Protein AF-A0A7W0Z6U0-F1 (afdb_monomer)

Mean predicted aligned error: 10.32 Å

Nearest PDB structures (foldseek):
  1kag-assembly1_A  TM=3.188E-01  e=1.639E-02  Escherichia coli
  3nwj-assembly3_A  TM=3.468E-01  e=1.855E-01  Arabidopsis thaliana
  2gks-assembly1_B  TM=3.521E-01  e=2.216E-01  Aquifex aeolicus
  2pt5-assembly4_D  TM=3.622E-01  e=5.711E-01  Aquifex aeolicus VF5
  4y0a-assembly1_A  TM=3.590E-01  e=6.429E-01  Acinetobacter baumannii AB307-0294

Structure (mmCIF, N/CA/C/O backbone):
data_AF-A0A7W0Z6U0-F1
#
_entry.id   AF-A0A7W0Z6U0-F1
#
loop_
_atom_site.group_PDB
_atom_site.id
_atom_site.type_symbol
_atom_site.label_atom_id
_atom_site.label_alt_id
_atom_site.label_comp_id
_atom_site.label_asym_id
_atom_site.label_entity_id
_atom_site.label_seq_id
_atom_site.pdbx_PDB_ins_code
_atom_site.Cartn_x
_atom_site.Cartn_y
_atom_site.Cartn_z
_atom_site.occupancy
_atom_site.B_iso_or_equiv
_atom_site.auth_seq_id
_atom_site.auth_comp_id
_atom_site.auth_asym_id
_atom_site.auth_atom_id
_atom_site.pdbx_PDB_model_num
ATOM 1 N N . MET A 1 1 ? -12.588 -29.094 -9.138 1.00 31.47 1 MET A N 1
ATOM 2 C CA . MET A 1 1 ? -13.606 -28.285 -8.430 1.00 31.47 1 MET A CA 1
ATOM 3 C C . MET A 1 1 ? -13.124 -28.044 -7.006 1.00 31.47 1 MET A C 1
ATOM 5 O O . MET A 1 1 ? -13.234 -28.942 -6.182 1.00 31.47 1 MET A O 1
ATOM 9 N N . ALA A 1 2 ? -12.513 -26.890 -6.731 1.00 28.16 2 ALA A N 1
ATOM 10 C CA . ALA A 1 2 ? -12.088 -26.517 -5.381 1.00 28.16 2 ALA A CA 1
ATOM 11 C C . ALA A 1 2 ? -13.222 -25.749 -4.684 1.00 28.16 2 ALA A C 1
ATOM 13 O O . ALA A 1 2 ? -13.840 -24.874 -5.287 1.00 28.16 2 ALA A O 1
ATOM 14 N N . ARG A 1 3 ? -13.533 -26.124 -3.440 1.00 25.52 3 ARG A N 1
ATOM 15 C CA . ARG A 1 3 ? -14.581 -25.503 -2.617 1.00 25.52 3 ARG A CA 1
ATOM 16 C C . ARG A 1 3 ? -14.122 -24.119 -2.123 1.00 25.52 3 ARG A C 1
ATOM 18 O O . ARG A 1 3 ? -12.963 -24.012 -1.724 1.00 25.52 3 ARG A O 1
ATOM 25 N N . PRO A 1 4 ? -14.992 -23.092 -2.073 1.00 34.00 4 PRO A N 1
ATOM 26 C CA . PRO A 1 4 ? -14.655 -21.826 -1.432 1.00 34.00 4 PRO A CA 1
ATOM 27 C C . PRO A 1 4 ? -14.503 -22.052 0.077 1.00 34.00 4 PRO A C 1
ATOM 29 O O . PRO A 1 4 ? -15.412 -22.571 0.728 1.00 34.00 4 PRO A O 1
ATOM 32 N N . GLY A 1 5 ? -13.338 -21.701 0.620 1.00 28.77 5 GLY A N 1
ATOM 33 C CA . GLY A 1 5 ? -13.074 -21.735 2.055 1.00 28.77 5 GLY A CA 1
ATOM 34 C C . GLY A 1 5 ? -13.972 -20.740 2.787 1.00 28.77 5 GLY A C 1
ATOM 35 O O . GLY A 1 5 ? -14.032 -19.566 2.431 1.00 28.77 5 GLY A O 1
ATOM 36 N N . LEU A 1 6 ? -14.682 -21.235 3.799 1.00 29.64 6 LEU A N 1
ATOM 37 C CA . LEU A 1 6 ? -15.523 -20.453 4.699 1.00 29.64 6 LEU A CA 1
ATOM 38 C C . LEU A 1 6 ? -14.676 -19.369 5.393 1.00 29.64 6 LEU A C 1
ATOM 40 O O . LEU A 1 6 ? -13.788 -19.689 6.185 1.00 29.64 6 LEU A O 1
ATOM 44 N N . VAL A 1 7 ? -14.974 -18.096 5.132 1.00 37.56 7 VAL A N 1
ATOM 45 C CA . VAL A 1 7 ? -14.513 -16.978 5.966 1.00 37.56 7 VAL A CA 1
ATOM 46 C C . VAL A 1 7 ? -15.213 -17.119 7.319 1.00 37.56 7 VAL A C 1
ATOM 48 O O . VAL A 1 7 ? -16.434 -16.995 7.402 1.00 37.56 7 VAL A O 1
ATOM 51 N N . LYS A 1 8 ? -14.464 -17.421 8.384 1.00 29.09 8 LYS A N 1
ATOM 52 C CA . LYS A 1 8 ? -15.000 -17.368 9.750 1.00 29.09 8 LYS A CA 1
ATOM 53 C C . LYS A 1 8 ? -15.166 -15.896 10.141 1.00 29.09 8 LYS A C 1
ATOM 55 O O . LYS A 1 8 ? -14.178 -15.173 10.206 1.00 29.09 8 LYS A O 1
ATOM 60 N N . GLN A 1 9 ? -16.405 -15.462 10.367 1.00 37.66 9 GLN A N 1
ATOM 61 C CA . GLN A 1 9 ? -16.716 -14.135 10.908 1.00 37.66 9 GLN A CA 1
ATOM 62 C C . GLN A 1 9 ? -16.144 -14.017 12.331 1.00 37.66 9 GLN A C 1
ATOM 64 O O . GLN A 1 9 ? -16.351 -14.915 13.149 1.00 37.66 9 GLN A O 1
ATOM 69 N N . ALA A 1 10 ? -15.405 -12.941 12.617 1.00 40.53 10 ALA A N 1
ATOM 70 C CA . ALA A 1 10 ? -14.991 -12.614 13.982 1.00 40.53 10 ALA A CA 1
ATOM 71 C C . ALA A 1 10 ? -16.174 -11.981 14.742 1.00 40.53 10 ALA A C 1
ATOM 73 O O . ALA A 1 10 ? -17.050 -11.397 14.098 1.00 40.53 10 ALA A O 1
ATOM 74 N N . PRO A 1 11 ? -16.229 -12.092 16.082 1.00 39.94 11 PRO A N 1
ATOM 75 C CA . PRO A 1 11 ? -17.271 -11.439 16.863 1.00 39.94 11 PRO A CA 1
ATOM 76 C C . PRO A 1 11 ? -17.229 -9.913 16.661 1.00 39.94 11 PRO A C 1
ATOM 78 O O . PRO A 1 11 ? -16.143 -9.350 16.495 1.00 39.94 11 PRO A O 1
ATOM 81 N N . PRO A 1 12 ? -18.391 -9.241 16.656 1.00 47.44 12 PRO A N 1
ATOM 82 C CA . PRO A 1 12 ? -18.464 -7.801 16.455 1.00 47.44 12 PRO A CA 1
ATOM 83 C C . PRO A 1 12 ? -17.733 -7.051 17.573 1.00 47.44 12 PRO A C 1
ATOM 85 O O . PRO A 1 12 ? -17.710 -7.492 18.722 1.00 47.44 12 PRO A O 1
ATOM 88 N N . LEU A 1 13 ? -17.164 -5.892 17.235 1.00 54.78 13 LEU A N 1
ATOM 89 C CA . LEU A 1 13 ? -16.760 -4.916 18.246 1.00 54.78 13 LEU A CA 1
ATOM 90 C C . LEU A 1 13 ? -18.021 -4.447 18.980 1.00 54.78 13 LEU A C 1
ATOM 92 O O . LEU A 1 13 ? -19.037 -4.186 18.328 1.00 54.78 13 LEU A O 1
ATOM 96 N N . ASP A 1 14 ? -17.960 -4.327 20.307 1.00 54.25 14 ASP A N 1
ATOM 97 C CA . ASP A 1 14 ? -19.095 -3.884 21.121 1.00 54.25 14 ASP A CA 1
ATOM 98 C C . ASP A 1 14 ? -19.716 -2.598 20.545 1.00 54.25 14 ASP A C 1
ATOM 100 O O . ASP A 1 14 ? -19.070 -1.553 20.458 1.00 54.25 14 ASP A O 1
ATOM 104 N N . GLY A 1 15 ? -20.981 -2.686 20.121 1.00 57.97 15 GLY A N 1
ATOM 105 C CA . GLY A 1 15 ? -21.749 -1.557 19.590 1.00 57.97 15 GLY A CA 1
ATOM 106 C C . GLY A 1 15 ? -21.653 -1.291 18.079 1.00 57.97 15 GLY A C 1
ATOM 107 O O . GLY A 1 15 ? -22.364 -0.403 17.611 1.00 57.97 15 GLY A O 1
ATOM 108 N N . CYS A 1 16 ? -20.867 -2.042 17.293 1.00 54.31 16 CYS A N 1
ATOM 109 C CA . CYS A 1 16 ? -20.865 -1.921 15.825 1.00 54.31 16 CYS A CA 1
ATOM 110 C C . CYS A 1 16 ? -21.587 -3.122 15.154 1.00 54.31 16 CYS A C 1
ATOM 112 O O . CYS A 1 16 ? -21.400 -4.267 15.571 1.00 54.31 16 CYS A O 1
ATOM 114 N N . PRO A 1 17 ? -22.401 -2.909 14.099 1.00 54.03 17 PRO A N 1
ATOM 115 C CA . PRO A 1 17 ? -23.060 -3.997 13.372 1.00 54.03 17 PRO A CA 1
ATOM 116 C C . PRO A 1 17 ? -22.058 -4.946 12.687 1.00 54.03 17 PRO A C 1
ATOM 118 O O . PRO A 1 17 ? -20.947 -4.558 12.318 1.00 54.03 17 PRO A O 1
ATOM 121 N N . ASN A 1 18 ? -22.489 -6.197 12.492 1.00 45.84 18 ASN A N 1
ATOM 122 C CA . ASN A 1 18 ? -21.684 -7.375 12.117 1.00 45.84 18 ASN A CA 1
ATOM 123 C C . ASN A 1 18 ? -21.024 -7.321 10.713 1.00 45.84 18 ASN A C 1
ATOM 125 O O . ASN A 1 18 ? -20.343 -8.260 10.310 1.00 45.84 18 ASN A O 1
ATOM 129 N N . ASP A 1 19 ? -21.194 -6.219 9.977 1.00 49.62 19 ASP A N 1
ATOM 130 C CA . ASP A 1 19 ? -20.744 -6.028 8.592 1.00 49.62 19 ASP A CA 1
ATOM 131 C C . ASP A 1 19 ? -19.511 -5.113 8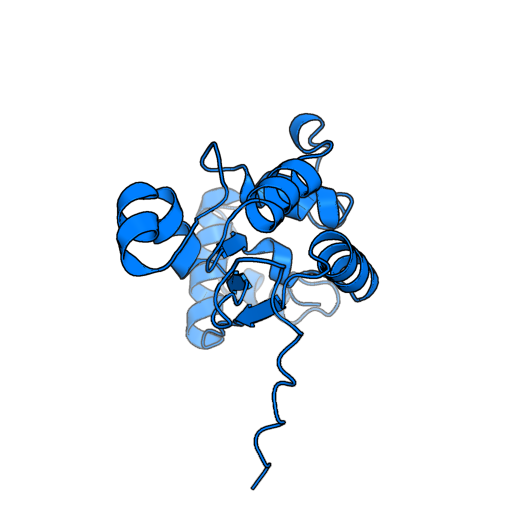.492 1.00 49.62 19 ASP A C 1
ATOM 133 O O . ASP A 1 19 ? -19.432 -4.255 7.611 1.00 49.62 19 ASP A O 1
ATOM 137 N N . SER A 1 20 ? -18.531 -5.281 9.386 1.00 47.94 20 SER A N 1
ATOM 138 C CA . SER A 1 20 ? -17.325 -4.433 9.447 1.00 47.94 20 SER A CA 1
ATOM 139 C C . SER A 1 20 ? -16.056 -5.104 8.878 1.00 47.94 20 SER A C 1
ATOM 141 O O . SER A 1 20 ? -15.113 -5.336 9.633 1.00 47.94 20 SER A O 1
ATOM 143 N N . PRO A 1 21 ? -15.968 -5.454 7.575 1.00 53.53 21 PRO A N 1
ATOM 144 C CA . PRO A 1 21 ? -14.704 -5.896 7.004 1.00 53.53 21 PRO A CA 1
ATOM 145 C C . PRO A 1 21 ? -13.784 -4.706 6.709 1.00 53.53 21 PRO A C 1
ATOM 147 O O . PRO A 1 21 ? -14.175 -3.742 6.042 1.00 53.53 21 PRO A O 1
ATOM 150 N N . VAL A 1 22 ? -12.528 -4.810 7.141 1.00 54.47 22 VAL A N 1
ATOM 151 C CA . VAL A 1 22 ? -11.436 -3.999 6.590 1.00 54.47 22 VAL A CA 1
ATOM 152 C C . VAL A 1 22 ? -11.001 -4.631 5.283 1.00 54.47 22 VAL A C 1
ATOM 154 O O . VAL A 1 22 ? -10.762 -5.834 5.222 1.00 54.47 22 VAL A O 1
ATOM 157 N N . LEU A 1 23 ? -10.899 -3.828 4.233 1.00 54.84 23 LEU A N 1
ATOM 158 C CA . LEU A 1 23 ? -10.429 -4.258 2.924 1.00 54.84 23 LEU A CA 1
ATOM 159 C C . LEU A 1 23 ? -9.036 -3.686 2.723 1.00 54.84 23 LEU A C 1
ATOM 161 O O . LEU A 1 23 ? -8.809 -2.498 2.940 1.00 54.84 23 LEU A O 1
ATOM 165 N N . VAL A 1 24 ? -8.109 -4.526 2.292 1.00 50.69 24 VAL A N 1
ATOM 166 C CA . VAL A 1 24 ? -6.809 -4.075 1.803 1.00 50.69 24 VAL A CA 1
ATOM 167 C C . VAL A 1 24 ? -6.791 -4.268 0.295 1.00 50.69 24 VAL A C 1
ATOM 169 O O . VAL A 1 24 ? -7.055 -5.375 -0.161 1.00 50.69 24 VAL A O 1
ATOM 172 N N . SER A 1 25 ? -6.537 -3.210 -0.477 1.00 46.56 25 SER A N 1
ATOM 173 C CA . SER A 1 25 ? -6.511 -3.262 -1.950 1.00 46.56 25 SER A CA 1
ATOM 174 C C . SER A 1 25 ? -5.205 -2.704 -2.514 1.00 46.56 25 SER A C 1
ATOM 176 O O . SER A 1 25 ? -4.481 -1.970 -1.847 1.00 46.56 25 SER A O 1
ATOM 178 N N . SER A 1 26 ? -4.931 -3.035 -3.775 1.00 50.91 26 SER A N 1
ATOM 179 C CA . SER A 1 26 ? -3.902 -2.401 -4.606 1.00 50.91 26 SER A CA 1
ATOM 180 C C . SER A 1 26 ? -4.512 -1.358 -5.576 1.00 50.91 26 SER A C 1
ATOM 182 O O . SER A 1 26 ? -5.729 -1.166 -5.611 1.00 50.91 26 SER A O 1
ATOM 184 N N . THR A 1 27 ? -3.646 -0.662 -6.315 1.00 48.16 27 THR A N 1
ATOM 185 C CA . THR A 1 27 ? -3.662 0.660 -6.987 1.00 48.16 27 THR A CA 1
ATOM 186 C C . THR A 1 27 ? -4.988 1.295 -7.461 1.00 48.16 27 THR A C 1
ATOM 188 O O . THR A 1 27 ? -5.140 2.508 -7.344 1.00 48.16 27 THR A O 1
ATOM 191 N N . CYS A 1 28 ? -5.983 0.564 -7.975 1.00 43.03 28 CYS A N 1
ATOM 192 C CA . CYS A 1 28 ? -7.171 1.204 -8.578 1.00 43.03 28 CYS A CA 1
ATOM 193 C C . CYS A 1 28 ? -8.153 1.812 -7.560 1.00 43.03 28 CYS A C 1
ATOM 195 O O . CYS A 1 28 ? -8.785 2.826 -7.850 1.00 43.03 28 CYS A O 1
ATOM 197 N N . VAL A 1 29 ? -8.275 1.234 -6.360 1.00 53.09 29 VAL A N 1
ATOM 198 C CA . VAL A 1 29 ? -9.189 1.765 -5.328 1.00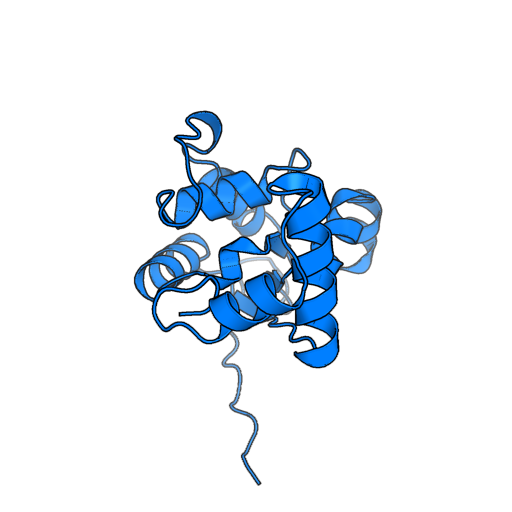 53.09 29 VAL A CA 1
ATOM 199 C C . VAL A 1 29 ? -8.551 2.930 -4.557 1.00 53.09 29 VAL A C 1
ATOM 201 O O . VAL A 1 29 ? -9.257 3.818 -4.083 1.00 53.09 29 VAL A O 1
ATOM 204 N N . HIS A 1 30 ? -7.215 2.977 -4.520 1.00 52.97 30 HIS A N 1
ATOM 205 C CA . HIS A 1 30 ? -6.428 4.082 -3.967 1.00 52.97 30 HIS A CA 1
ATOM 206 C C . HIS A 1 30 ? -6.775 5.419 -4.635 1.00 52.97 30 HIS A C 1
ATOM 208 O O . HIS A 1 30 ? -7.105 6.373 -3.942 1.00 52.97 30 HIS A O 1
ATOM 214 N N . LEU A 1 31 ? -6.810 5.463 -5.973 1.00 50.69 31 LEU A N 1
ATOM 215 C CA . LEU A 1 31 ? -7.093 6.693 -6.726 1.00 50.69 31 LEU A CA 1
ATOM 216 C C . LEU A 1 31 ? -8.502 7.241 -6.456 1.00 50.69 31 LEU A C 1
ATOM 218 O O . LEU A 1 31 ? -8.678 8.450 -6.321 1.00 50.69 31 LEU A O 1
ATOM 222 N N . VAL A 1 32 ? -9.508 6.368 -6.329 1.00 55.50 32 VAL A N 1
ATOM 223 C CA . VAL A 1 32 ? -10.890 6.778 -6.015 1.00 55.50 32 VAL A CA 1
ATOM 224 C C . VAL A 1 32 ? -11.010 7.233 -4.557 1.00 55.50 32 VAL A C 1
ATOM 226 O O . VAL A 1 32 ? -11.654 8.246 -4.282 1.00 55.50 32 VAL A O 1
ATOM 229 N N . GLY A 1 33 ? -10.359 6.522 -3.629 1.00 56.09 33 GLY A N 1
ATOM 230 C CA . GLY A 1 33 ? -10.318 6.886 -2.211 1.00 56.09 33 GLY A CA 1
ATOM 231 C C . GLY A 1 33 ? -9.601 8.214 -1.952 1.00 56.09 33 GLY A C 1
ATOM 232 O O . GLY A 1 33 ? -10.099 9.025 -1.176 1.00 56.09 33 GLY A O 1
ATOM 233 N N . GLN A 1 34 ? -8.482 8.465 -2.638 1.00 56.47 34 GLN A N 1
ATOM 234 C CA . GLN A 1 34 ? -7.727 9.722 -2.572 1.00 56.47 34 GLN A CA 1
ATOM 235 C C . GLN A 1 34 ? -8.480 10.895 -3.197 1.00 56.47 34 GLN A C 1
ATOM 237 O O . GLN A 1 34 ? -8.581 11.955 -2.590 1.00 56.47 34 GLN A O 1
ATOM 242 N N . SER A 1 35 ? -9.033 10.712 -4.401 1.00 56.62 35 SER A N 1
ATOM 243 C CA . SER A 1 35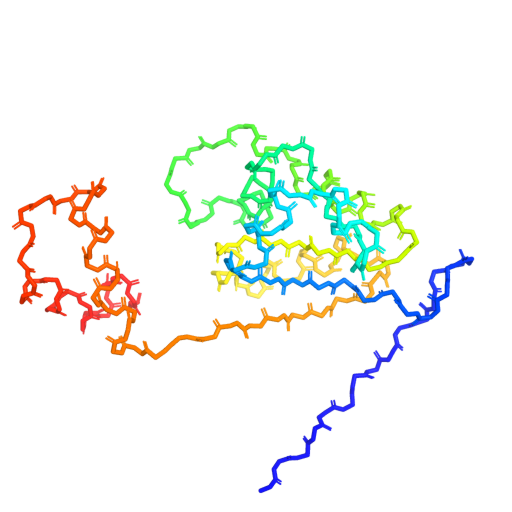 ? -9.625 11.825 -5.152 1.00 56.62 35 SER A CA 1
ATOM 244 C C . SER A 1 35 ? -10.934 12.321 -4.532 1.00 56.62 35 SER A C 1
ATOM 246 O O . SER A 1 35 ? -11.260 13.501 -4.655 1.00 56.62 35 SER A O 1
ATOM 248 N N . CYS A 1 36 ? -11.703 11.447 -3.865 1.00 58.84 36 CYS A N 1
ATOM 249 C CA . CYS A 1 36 ? -12.981 11.802 -3.236 1.00 58.84 36 CYS A CA 1
ATOM 250 C C . CYS A 1 36 ? -13.226 11.042 -1.907 1.00 58.84 36 CYS A C 1
ATOM 252 O O . CYS A 1 36 ? -14.137 10.208 -1.830 1.00 58.84 36 CYS A O 1
ATOM 254 N N . PRO A 1 37 ? -12.505 11.361 -0.813 1.00 59.12 37 PRO A N 1
ATOM 255 C CA . PRO A 1 37 ? -12.630 10.642 0.462 1.00 59.12 37 PRO A CA 1
ATOM 256 C C . PRO A 1 37 ? -14.040 10.730 1.071 1.00 59.12 37 PRO A C 1
ATOM 258 O O . PRO A 1 37 ? -14.517 9.784 1.698 1.00 59.12 37 PRO A O 1
ATOM 261 N N . ARG A 1 38 ? -14.736 11.861 0.858 1.00 53.91 38 ARG A N 1
ATOM 262 C CA . ARG A 1 38 ? -16.130 12.067 1.298 1.00 53.91 38 ARG A CA 1
ATOM 263 C C . ARG A 1 38 ? -17.126 11.171 0.558 1.00 53.91 38 ARG A C 1
ATOM 265 O O . ARG A 1 38 ? -18.006 10.607 1.206 1.00 53.91 38 ARG A O 1
ATOM 272 N N . ASP A 1 39 ? -16.971 11.000 -0.754 1.00 56.34 39 ASP A N 1
ATOM 273 C CA . ASP A 1 39 ? -17.872 10.152 -1.549 1.00 56.34 39 ASP A CA 1
ATOM 274 C C . ASP A 1 39 ? -17.623 8.663 -1.290 1.00 56.34 39 ASP A C 1
ATOM 276 O O . ASP A 1 39 ? -18.572 7.876 -1.273 1.00 56.34 39 ASP A O 1
ATOM 280 N N . TYR A 1 40 ? -16.369 8.277 -1.018 1.00 61.00 40 TYR A N 1
ATOM 281 C CA . TYR A 1 40 ? -16.044 6.935 -0.529 1.00 61.00 40 TYR A CA 1
ATOM 282 C C . TYR A 1 40 ? -16.714 6.676 0.834 1.00 61.00 40 TYR A C 1
ATOM 284 O O . TYR A 1 40 ? -17.404 5.665 1.001 1.00 61.00 40 TYR A O 1
ATOM 292 N N . GLY A 1 41 ? -16.617 7.654 1.747 1.00 60.19 41 GLY A N 1
ATOM 293 C CA . GLY A 1 41 ? -17.293 7.702 3.051 1.00 60.19 41 GLY A CA 1
ATOM 294 C C . GLY A 1 41 ? -18.783 7.371 2.997 1.00 60.19 41 GLY A C 1
ATOM 295 O O . GLY A 1 41 ? -19.276 6.566 3.783 1.00 60.19 41 GLY A O 1
ATOM 296 N N . ALA A 1 42 ? -19.495 7.969 2.043 1.00 55.06 42 ALA A N 1
ATOM 297 C CA . ALA A 1 42 ? -20.942 7.837 1.915 1.00 55.06 42 ALA A CA 1
ATOM 298 C C . ALA A 1 42 ? -21.414 6.502 1.302 1.00 55.06 42 ALA A C 1
ATOM 300 O O . ALA A 1 42 ? -22.591 6.168 1.430 1.00 55.06 42 ALA A O 1
ATOM 301 N N . ARG A 1 43 ? -20.543 5.746 0.614 1.00 62.28 43 ARG A N 1
ATOM 302 C CA . ARG A 1 43 ? -20.942 4.557 -0.173 1.00 62.28 43 ARG A CA 1
ATOM 303 C C . ARG A 1 43 ? -20.247 3.256 0.216 1.00 62.28 43 ARG A C 1
ATOM 305 O O . ARG A 1 43 ? -20.822 2.192 0.010 1.00 62.28 43 ARG A O 1
ATOM 312 N N . ALA A 1 44 ? -19.017 3.320 0.719 1.00 64.81 44 ALA A N 1
ATOM 313 C CA . ALA A 1 44 ? -18.140 2.153 0.836 1.00 64.81 44 ALA A CA 1
ATOM 314 C C . ALA A 1 44 ? -17.454 2.011 2.205 1.00 64.81 44 ALA A C 1
ATOM 316 O O . ALA A 1 44 ? -16.911 0.941 2.491 1.00 64.81 44 ALA A O 1
ATOM 317 N N . GLY A 1 45 ? -17.504 3.051 3.046 1.00 80.19 45 GLY A N 1
ATOM 318 C CA . GLY A 1 45 ? -16.883 3.099 4.371 1.00 80.19 45 GLY A CA 1
ATOM 319 C C . GLY A 1 45 ? -15.779 4.154 4.462 1.00 80.19 45 GLY A C 1
ATOM 320 O O . GLY A 1 45 ? -15.709 5.067 3.650 1.00 80.19 45 GLY A O 1
ATOM 321 N N . GLN A 1 46 ? -14.896 4.052 5.449 1.00 86.50 46 GLN A N 1
ATOM 322 C CA . GLN A 1 46 ? -13.811 5.004 5.664 1.00 86.50 46 GLN A CA 1
ATOM 323 C C . GLN A 1 46 ? -12.591 4.725 4.773 1.00 86.50 46 GLN A C 1
ATOM 325 O O . GLN A 1 46 ? -12.127 3.591 4.649 1.00 86.50 46 GLN A O 1
ATOM 330 N N . TYR A 1 47 ? -11.996 5.793 4.243 1.00 88.81 47 TYR A N 1
ATOM 331 C CA . TYR A 1 47 ? -10.628 5.795 3.726 1.00 88.81 47 TYR A CA 1
ATOM 332 C C . TYR A 1 47 ? -9.718 6.486 4.765 1.00 88.81 47 TYR A C 1
ATOM 334 O O . TYR A 1 47 ? -9.759 7.711 4.880 1.00 88.81 47 TYR A O 1
ATOM 342 N N . PRO A 1 48 ? -8.977 5.743 5.615 1.00 90.88 48 PRO A N 1
ATOM 343 C CA . PRO A 1 48 ? -8.306 6.268 6.803 1.00 90.88 48 PRO A CA 1
ATOM 344 C C . PRO A 1 48 ? -6.971 6.950 6.457 1.00 90.88 48 PRO A C 1
ATOM 346 O O . PRO A 1 48 ? -5.914 6.522 6.923 1.00 90.88 48 PRO A O 1
ATOM 349 N N . ALA A 1 49 ? -7.025 8.013 5.657 1.00 90.88 49 ALA A N 1
ATOM 350 C CA . ALA A 1 49 ? -5.891 8.856 5.292 1.00 90.88 49 ALA A CA 1
ATOM 351 C C . ALA A 1 49 ? -6.226 10.344 5.514 1.00 90.88 49 ALA A C 1
ATOM 353 O O . ALA A 1 49 ? -7.330 10.790 5.214 1.00 90.88 49 ALA A O 1
ATOM 354 N N . ALA A 1 50 ? -5.279 11.102 6.055 1.00 89.44 50 ALA A N 1
ATOM 355 C CA . ALA A 1 50 ? -5.333 12.541 6.285 1.00 89.44 50 ALA A CA 1
ATOM 356 C C . ALA A 1 50 ? -4.721 13.337 5.121 1.00 89.44 50 ALA A C 1
ATOM 358 O O . ALA A 1 50 ? -5.020 14.517 4.966 1.00 89.44 50 ALA A O 1
ATOM 359 N N . HIS A 1 51 ? -3.866 12.698 4.322 1.00 88.69 51 HIS A N 1
ATOM 360 C CA . HIS A 1 51 ? -3.217 13.263 3.144 1.00 88.69 51 HIS A CA 1
ATOM 361 C C . HIS A 1 51 ? -2.879 12.148 2.143 1.00 88.69 51 HIS A C 1
ATOM 363 O O . HIS A 1 51 ? -2.849 10.965 2.500 1.00 88.69 51 HIS A O 1
ATOM 369 N N . ASP A 1 52 ? -2.618 12.524 0.893 1.00 84.50 52 ASP A N 1
ATOM 370 C CA . ASP A 1 52 ? -2.612 11.590 -0.239 1.00 84.50 52 ASP A CA 1
ATOM 371 C C . ASP A 1 52 ? -1.566 10.475 -0.104 1.00 84.50 52 ASP A C 1
ATOM 373 O O . ASP A 1 52 ? -1.857 9.314 -0.384 1.00 84.50 52 ASP A O 1
ATOM 377 N N . ASN A 1 53 ? -0.374 10.773 0.413 1.00 91.06 53 ASN A N 1
ATOM 378 C CA . ASN A 1 53 ? 0.688 9.783 0.611 1.00 91.06 53 ASN A CA 1
ATOM 379 C C . ASN A 1 53 ? 0.643 9.055 1.973 1.00 91.06 53 ASN A C 1
ATOM 381 O O . ASN A 1 53 ? 1.580 8.331 2.295 1.00 91.06 53 ASN A O 1
ATOM 385 N N . GLU A 1 54 ? -0.398 9.189 2.805 1.00 94.12 54 GLU A N 1
ATOM 386 C CA . GLU A 1 54 ? -0.361 8.569 4.144 1.00 94.12 54 GLU A CA 1
ATOM 387 C C . GLU A 1 54 ? -0.415 7.034 4.097 1.00 94.12 54 GLU A C 1
ATOM 389 O O . GLU A 1 54 ? 0.233 6.374 4.905 1.00 94.12 54 GLU A O 1
ATOM 394 N N . HIS A 1 55 ? -1.131 6.433 3.137 1.00 94.75 55 HIS A N 1
ATOM 395 C CA . HIS A 1 55 ? -1.118 4.969 2.972 1.00 94.75 55 HIS A CA 1
ATOM 396 C C . HIS A 1 55 ? 0.225 4.448 2.456 1.00 94.75 55 HIS A C 1
ATOM 398 O O . HIS A 1 55 ? 0.611 3.342 2.827 1.00 94.75 55 HIS A O 1
ATOM 404 N N . PHE A 1 56 ? 0.958 5.246 1.672 1.00 94.25 56 PHE A N 1
ATOM 405 C CA . PHE A 1 56 ? 2.347 4.948 1.313 1.00 94.25 56 PHE A CA 1
ATOM 406 C C . PHE A 1 56 ? 3.229 4.912 2.562 1.00 94.25 56 PHE A C 1
ATOM 408 O O . PHE A 1 56 ? 3.869 3.899 2.832 1.00 94.25 56 PHE A O 1
ATOM 415 N N . LEU A 1 57 ? 3.199 5.982 3.362 1.00 96.81 57 LEU A N 1
ATOM 416 C CA . LEU A 1 57 ? 3.989 6.085 4.590 1.00 96.81 57 LEU A CA 1
ATOM 417 C C . LEU A 1 57 ? 3.635 4.985 5.598 1.00 96.81 57 LEU A C 1
ATOM 419 O O . LEU A 1 57 ? 4.518 4.413 6.226 1.00 96.81 57 LEU A O 1
ATOM 423 N N . ALA A 1 58 ? 2.352 4.649 5.733 1.00 97.06 58 ALA A N 1
ATOM 424 C CA . ALA A 1 58 ? 1.904 3.572 6.607 1.00 97.06 58 ALA A CA 1
ATOM 425 C C . ALA A 1 58 ? 2.391 2.198 6.130 1.00 97.06 58 ALA A C 1
ATOM 427 O O . ALA A 1 58 ? 2.843 1.392 6.943 1.00 97.06 58 ALA A O 1
ATOM 428 N N . ALA A 1 59 ? 2.323 1.928 4.825 1.00 96.19 59 ALA A N 1
ATOM 429 C CA . ALA A 1 59 ? 2.838 0.691 4.254 1.00 96.19 59 ALA A CA 1
ATOM 430 C C . ALA A 1 59 ? 4.367 0.591 4.408 1.00 96.19 59 ALA A C 1
ATOM 432 O O . ALA A 1 59 ? 4.868 -0.458 4.803 1.00 96.19 59 ALA A O 1
ATOM 433 N N . TYR A 1 60 ? 5.093 1.694 4.203 1.00 96.75 60 TYR A N 1
ATOM 434 C CA . TYR A 1 60 ? 6.531 1.777 4.462 1.00 96.75 60 TYR A CA 1
ATOM 435 C C . TYR A 1 60 ? 6.857 1.465 5.934 1.00 96.75 60 TYR A C 1
ATOM 437 O O . TYR A 1 60 ? 7.691 0.608 6.218 1.00 96.75 60 TYR A O 1
ATOM 445 N N . ASP A 1 61 ? 6.160 2.108 6.878 1.00 97.81 61 ASP A N 1
ATOM 446 C CA . ASP A 1 61 ? 6.358 1.945 8.326 1.00 97.81 61 ASP A CA 1
ATOM 447 C C . ASP A 1 61 ? 6.104 0.505 8.796 1.00 97.81 61 ASP A C 1
ATOM 449 O O . ASP A 1 61 ? 6.917 -0.083 9.518 1.00 97.81 61 ASP A O 1
ATOM 453 N N . VAL A 1 62 ? 5.002 -0.114 8.355 1.00 96.44 62 VAL A N 1
ATOM 454 C CA . VAL A 1 62 ? 4.663 -1.483 8.776 1.00 96.44 62 VAL A CA 1
ATOM 455 C C . VAL A 1 62 ? 5.636 -2.526 8.226 1.00 96.44 62 VAL A C 1
ATOM 457 O O . VAL A 1 62 ? 5.901 -3.526 8.895 1.00 96.44 62 VAL A O 1
ATOM 460 N N . GLN A 1 63 ? 6.221 -2.254 7.058 1.00 96.19 63 GLN A N 1
ATOM 461 C CA . GLN A 1 63 ? 7.247 -3.074 6.408 1.00 96.19 63 GLN A CA 1
ATOM 462 C C . GLN A 1 63 ? 8.673 -2.737 6.867 1.00 96.19 63 GLN A C 1
ATOM 464 O O . GLN A 1 63 ? 9.630 -3.317 6.363 1.00 96.19 63 GLN A O 1
ATOM 469 N N . GLY A 1 64 ? 8.839 -1.780 7.788 1.00 94.62 64 GLY A N 1
ATOM 470 C CA . GLY A 1 64 ? 10.154 -1.366 8.281 1.00 94.62 64 GLY A CA 1
ATOM 471 C C . GLY A 1 64 ? 11.058 -0.753 7.207 1.00 94.62 64 GLY A C 1
ATOM 472 O O . GLY A 1 64 ? 12.275 -0.828 7.336 1.00 94.62 64 GLY A O 1
ATOM 473 N N . GLY A 1 65 ? 10.483 -0.186 6.143 1.00 93.25 65 GLY A N 1
ATOM 474 C CA . GLY A 1 65 ? 11.231 0.423 5.041 1.00 93.25 65 GLY A CA 1
ATOM 475 C C . GLY A 1 65 ? 11.965 -0.557 4.123 1.00 93.25 65 GLY A C 1
ATOM 476 O O . GLY A 1 65 ? 12.824 -0.137 3.359 1.00 93.25 65 GLY A O 1
ATOM 477 N N . GLU A 1 66 ? 11.645 -1.854 4.164 1.00 90.31 66 GLU A N 1
ATOM 478 C CA . GLU A 1 66 ? 12.434 -2.884 3.474 1.00 90.31 66 GLU A CA 1
ATOM 479 C C . GLU A 1 66 ? 12.466 -2.754 1.933 1.00 90.31 66 GLU A C 1
ATOM 481 O O . GLU A 1 66 ? 13.464 -3.102 1.305 1.00 90.31 66 GLU A O 1
ATOM 486 N N . PHE A 1 67 ? 11.391 -2.263 1.308 1.00 86.06 67 PHE A N 1
ATOM 487 C CA . PHE A 1 67 ? 11.214 -2.328 -0.155 1.00 86.06 67 PHE A CA 1
ATOM 488 C C . PHE A 1 67 ? 11.377 -1.002 -0.894 1.00 86.06 67 PHE A C 1
ATOM 490 O O . PHE A 1 67 ? 11.317 -0.963 -2.123 1.00 86.06 67 PHE A O 1
ATOM 497 N N . VAL A 1 68 ? 11.532 0.095 -0.164 1.00 86.31 68 VAL A N 1
ATOM 498 C CA . VAL A 1 68 ? 11.633 1.434 -0.739 1.00 86.31 68 VAL A CA 1
ATOM 499 C C . VAL A 1 68 ? 13.001 1.983 -0.384 1.00 86.31 68 VAL A C 1
ATOM 501 O O . VAL A 1 68 ? 13.405 1.966 0.772 1.00 86.31 68 VAL A O 1
ATOM 504 N N . HIS A 1 69 ? 13.725 2.464 -1.390 1.00 83.00 69 HIS A N 1
ATOM 505 C CA . HIS A 1 69 ? 15.030 3.068 -1.166 1.00 83.00 69 HIS A CA 1
ATOM 506 C C . HIS A 1 69 ? 14.902 4.440 -0.500 1.00 83.00 69 HIS A C 1
ATOM 508 O O . HIS A 1 69 ? 14.105 5.272 -0.933 1.00 83.00 69 HIS A O 1
ATOM 514 N N . GLY A 1 70 ? 15.776 4.686 0.476 1.00 86.50 70 GLY A N 1
ATOM 515 C CA . GLY A 1 70 ? 15.847 5.941 1.219 1.00 86.50 70 GLY A CA 1
ATOM 516 C C . GLY A 1 70 ? 15.082 5.880 2.536 1.00 86.50 70 GLY A C 1
ATOM 517 O O . GLY A 1 70 ? 14.063 5.209 2.648 1.00 86.50 70 GLY A O 1
ATOM 518 N N . GLU A 1 71 ? 15.596 6.587 3.540 1.00 91.06 71 GLU A N 1
ATOM 519 C CA . GLU A 1 71 ? 14.908 6.742 4.818 1.00 91.06 71 GLU A CA 1
ATOM 520 C C . GLU A 1 71 ? 13.794 7.780 4.690 1.00 91.06 71 GLU A C 1
ATOM 522 O O . GLU A 1 71 ? 14.006 8.866 4.150 1.00 91.06 71 GLU A O 1
ATOM 527 N N . LEU A 1 72 ? 12.623 7.458 5.241 1.00 94.69 72 LEU A N 1
ATOM 528 C CA . LEU A 1 72 ? 11.474 8.358 5.326 1.00 94.69 72 LEU A CA 1
ATOM 529 C C . LEU A 1 72 ? 11.121 8.590 6.802 1.00 94.69 72 LEU A C 1
ATOM 531 O O . LEU A 1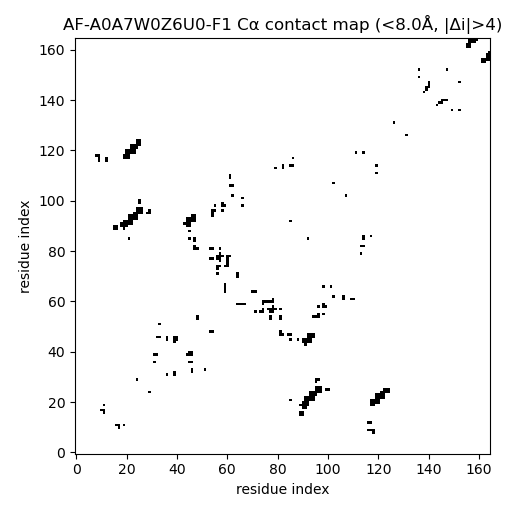 72 ? 10.265 7.882 7.344 1.00 94.69 72 LEU A O 1
ATOM 535 N N . PRO A 1 73 ? 11.782 9.535 7.498 1.00 94.38 73 PRO A N 1
ATOM 536 C CA . PRO A 1 73 ? 11.504 9.825 8.906 1.00 94.38 73 PRO A CA 1
ATOM 537 C C . PRO A 1 73 ? 10.029 10.153 9.184 1.00 94.38 73 PRO A C 1
ATOM 539 O O . PRO A 1 73 ? 9.498 9.816 10.241 1.00 94.38 73 PRO A O 1
ATOM 542 N N . GLU A 1 74 ? 9.334 10.764 8.224 1.00 94.81 74 GLU A N 1
ATOM 543 C CA . GLU A 1 74 ? 7.909 11.089 8.291 1.00 94.81 74 GLU A CA 1
ATOM 544 C C . GLU A 1 74 ? 6.991 9.854 8.349 1.00 94.81 74 GLU A C 1
ATOM 546 O O . GLU A 1 74 ? 5.840 9.951 8.794 1.00 94.81 74 GLU A O 1
ATOM 551 N N . ALA A 1 75 ? 7.493 8.681 7.946 1.00 96.81 75 ALA A N 1
ATOM 552 C CA . ALA A 1 75 ? 6.761 7.425 8.043 1.00 96.81 75 ALA A CA 1
ATOM 553 C C . ALA A 1 75 ? 6.629 6.935 9.490 1.00 96.81 75 ALA A C 1
ATOM 555 O O . ALA A 1 75 ? 5.742 6.134 9.773 1.00 96.81 75 ALA A O 1
ATOM 556 N N . ALA A 1 76 ? 7.447 7.434 10.423 1.00 97.31 76 ALA A N 1
ATOM 557 C CA . ALA A 1 76 ? 7.438 6.983 11.809 1.00 97.31 76 ALA A CA 1
ATOM 558 C C . ALA A 1 76 ? 6.024 7.036 12.423 1.00 97.31 76 ALA A C 1
ATOM 560 O O . ALA A 1 76 ? 5.397 8.097 12.554 1.00 97.31 76 ALA A O 1
ATOM 561 N N . GLY A 1 77 ? 5.500 5.861 12.783 1.00 97.25 77 GLY A N 1
ATOM 562 C CA . GLY A 1 77 ? 4.177 5.690 13.383 1.00 97.25 77 GLY A CA 1
ATOM 563 C C . GLY A 1 77 ? 2.999 5.955 12.440 1.00 97.25 77 GLY A C 1
ATOM 564 O O . GLY A 1 77 ? 1.863 6.061 12.911 1.00 97.25 77 GLY A O 1
ATOM 565 N N . ALA A 1 78 ? 3.230 6.099 11.133 1.00 97.69 78 ALA A N 1
ATOM 566 C CA . ALA A 1 78 ? 2.171 6.278 10.145 1.00 97.69 78 ALA A CA 1
ATOM 567 C C . ALA A 1 78 ? 1.203 5.093 10.146 1.00 97.69 78 ALA A C 1
ATOM 569 O O . ALA A 1 78 ? -0.011 5.299 10.071 1.00 97.69 78 ALA A O 1
ATOM 570 N N . TRP A 1 79 ? 1.718 3.873 10.328 1.00 97.56 79 TRP A N 1
ATOM 571 C CA . TRP A 1 79 ? 0.884 2.683 10.409 1.00 97.56 79 TRP A CA 1
ATOM 572 C C . TRP A 1 79 ? -0.088 2.750 11.587 1.00 97.56 79 TRP A C 1
ATOM 574 O O . TRP A 1 79 ? -1.292 2.579 11.405 1.00 97.56 79 TRP A O 1
ATOM 584 N N . GLU A 1 80 ? 0.397 3.086 12.784 1.00 97.44 80 GLU A N 1
ATOM 585 C CA . GLU A 1 80 ? -0.467 3.164 13.967 1.00 97.44 80 GLU A CA 1
ATOM 586 C C . GLU A 1 80 ? -1.492 4.297 13.890 1.00 97.44 80 GLU A C 1
ATOM 588 O O . GLU A 1 80 ? -2.607 4.149 14.393 1.00 97.44 80 GLU A O 1
ATOM 593 N N . ARG A 1 81 ? -1.177 5.410 13.215 1.00 97.12 81 ARG A N 1
ATOM 594 C CA . ARG A 1 81 ? -2.169 6.467 12.954 1.00 97.12 81 ARG A CA 1
ATOM 595 C C . ARG A 1 81 ? -3.302 5.959 12.059 1.00 97.12 81 ARG A C 1
ATOM 597 O O . ARG A 1 81 ? -4.472 6.179 12.381 1.00 97.12 81 ARG A O 1
ATOM 604 N N . VAL A 1 82 ? -2.969 5.252 10.977 1.00 96.12 82 VAL A N 1
ATOM 605 C CA . VAL A 1 82 ? -3.949 4.642 10.062 1.00 96.12 82 VAL A CA 1
ATOM 606 C C . VAL A 1 82 ? -4.768 3.567 10.777 1.00 96.12 82 VAL A C 1
ATOM 608 O O . VAL A 1 82 ? -5.996 3.663 10.818 1.00 96.12 82 VAL A O 1
ATOM 611 N N . ALA A 1 83 ? -4.111 2.587 11.396 1.00 95.31 83 ALA A N 1
ATOM 612 C CA . ALA A 1 83 ? -4.762 1.484 12.096 1.00 95.31 83 ALA A CA 1
ATOM 613 C C . ALA A 1 83 ? -5.616 1.986 13.275 1.00 95.31 83 ALA A C 1
ATOM 615 O O . ALA A 1 83 ? -6.732 1.518 13.490 1.00 95.31 83 ALA A O 1
ATOM 616 N N . GLY A 1 84 ? -5.158 3.020 13.986 1.00 94.75 84 GLY A N 1
ATOM 617 C CA . GLY A 1 84 ? -5.921 3.676 15.042 1.00 94.75 84 GLY A CA 1
ATOM 618 C C . GLY A 1 84 ? -7.211 4.339 14.551 1.00 94.75 84 GLY A C 1
ATOM 619 O O . GLY A 1 84 ? -8.205 4.321 15.276 1.00 94.75 84 GLY A O 1
ATOM 620 N N . ARG A 1 85 ? -7.235 4.899 13.332 1.00 93.44 85 ARG A N 1
ATOM 621 C CA . ARG A 1 85 ? -8.475 5.412 12.720 1.00 93.44 85 ARG A CA 1
ATOM 622 C C . ARG A 1 85 ? -9.431 4.281 12.353 1.00 93.44 85 ARG A C 1
ATOM 624 O O . ARG A 1 85 ? -10.612 4.405 12.656 1.00 93.44 85 ARG A O 1
ATOM 631 N N . VAL A 1 86 ? -8.911 3.178 11.810 1.00 92.62 86 VAL A N 1
ATOM 632 C CA . VAL A 1 86 ? -9.701 1.973 11.505 1.00 92.62 86 VAL A CA 1
ATOM 633 C C . VAL A 1 86 ? -10.366 1.414 12.760 1.00 92.62 86 VAL A C 1
ATOM 635 O O . VAL A 1 86 ? -11.577 1.243 12.785 1.00 92.62 86 VAL A O 1
ATOM 638 N N . ARG A 1 87 ? -9.604 1.214 13.844 1.00 90.44 87 ARG A N 1
ATOM 639 C CA . ARG A 1 87 ? -10.133 0.671 15.111 1.00 90.44 87 ARG A CA 1
ATOM 640 C C . ARG A 1 87 ? -11.206 1.559 15.759 1.00 90.44 87 ARG A C 1
ATOM 642 O O . ARG A 1 87 ? -12.005 1.066 16.544 1.00 90.44 87 ARG A O 1
ATOM 649 N N . LYS A 1 88 ? -11.217 2.864 15.463 1.00 90.31 88 LYS A N 1
ATOM 650 C CA . LYS A 1 88 ? -12.199 3.835 15.985 1.00 90.31 88 LYS A CA 1
ATOM 651 C C . LYS A 1 88 ? -13.437 3.988 15.098 1.00 90.31 88 LYS A C 1
ATOM 653 O O . LYS A 1 88 ? -14.381 4.663 15.500 1.00 90.31 88 LYS A O 1
ATOM 658 N N . HIS A 1 89 ? -13.426 3.437 13.888 1.00 86.75 89 HIS A N 1
ATOM 659 C CA . HIS A 1 89 ? -14.518 3.580 12.939 1.00 86.75 89 HIS A CA 1
ATOM 660 C C . HIS A 1 89 ? -15.471 2.385 13.031 1.00 86.75 89 HIS A C 1
ATOM 662 O O . HIS A 1 89 ? -15.070 1.250 12.794 1.00 86.75 89 HIS A O 1
ATOM 668 N N . CYS A 1 90 ? -16.751 2.635 13.321 1.00 82.38 90 CYS A N 1
ATOM 669 C CA . CYS A 1 90 ? -17.785 1.626 13.093 1.00 82.38 90 CYS A CA 1
ATOM 670 C C . CYS A 1 90 ? -18.110 1.579 11.596 1.00 82.38 90 CYS A C 1
ATOM 672 O O . CYS A 1 90 ? -18.818 2.449 11.087 1.00 82.38 90 CYS A O 1
ATOM 674 N N . GLY A 1 91 ? -17.602 0.562 10.905 1.00 81.94 91 GLY A N 1
ATOM 675 C CA . GLY A 1 91 ? -17.880 0.325 9.495 1.00 81.94 91 GLY A CA 1
ATOM 676 C C . GLY A 1 91 ? -16.688 -0.256 8.748 1.00 81.94 91 GLY A C 1
ATOM 677 O O . GLY A 1 91 ? -15.680 -0.654 9.328 1.00 81.94 91 GLY A O 1
ATOM 678 N N . ARG A 1 92 ? -16.813 -0.309 7.423 1.00 85.31 92 ARG A N 1
ATOM 679 C CA . ARG A 1 92 ? -15.745 -0.773 6.532 1.00 85.31 92 ARG A CA 1
ATOM 680 C C . ARG A 1 92 ? -14.638 0.267 6.475 1.00 85.31 92 ARG A C 1
ATOM 682 O O . ARG A 1 92 ? -14.923 1.450 6.327 1.00 85.31 92 ARG A O 1
ATOM 689 N N . SER A 1 93 ? -13.387 -0.169 6.495 1.00 88.38 93 SER A N 1
ATOM 690 C CA . SER A 1 93 ? -12.253 0.698 6.168 1.00 88.38 93 SER A CA 1
ATOM 691 C C . SER A 1 93 ? -11.451 0.108 5.022 1.00 88.38 93 SER A C 1
ATOM 693 O O . SER A 1 93 ? -11.311 -1.109 4.927 1.00 88.38 93 SER A O 1
ATOM 695 N N . LEU A 1 94 ? -10.910 0.963 4.161 1.00 89.31 94 LEU A N 1
ATOM 696 C CA . LEU A 1 94 ? -10.015 0.553 3.084 1.00 89.31 94 LEU A CA 1
ATOM 697 C C . LEU A 1 94 ? -8.614 1.107 3.308 1.00 89.31 94 LEU A C 1
ATOM 699 O O . LEU A 1 94 ? -8.433 2.317 3.258 1.00 89.31 94 LEU A O 1
ATOM 703 N N . ILE A 1 95 ? -7.624 0.235 3.468 1.00 91.19 95 ILE A N 1
ATOM 704 C CA . ILE A 1 95 ? -6.205 0.613 3.420 1.00 91.19 95 ILE A CA 1
ATOM 705 C C . ILE A 1 95 ? -5.664 0.171 2.062 1.00 91.19 95 ILE A C 1
ATOM 707 O O . ILE A 1 95 ? -5.829 -0.985 1.684 1.00 91.19 95 ILE A O 1
ATOM 711 N N . SER A 1 96 ? -5.051 1.066 1.291 1.00 88.19 96 SER A N 1
ATOM 712 C CA . SER A 1 96 ? -4.624 0.727 -0.067 1.00 88.19 96 SER A CA 1
ATOM 713 C C . SER A 1 96 ? -3.314 1.405 -0.422 1.00 88.19 96 SER A C 1
ATOM 715 O O . SER A 1 96 ? -3.250 2.627 -0.487 1.00 88.19 96 SER A O 1
ATOM 717 N N . HIS A 1 97 ? -2.290 0.608 -0.720 1.00 90.81 97 HIS A N 1
ATOM 718 C CA . HIS A 1 97 ? -1.066 1.065 -1.370 1.00 90.81 97 HIS A CA 1
ATOM 719 C C . HIS A 1 97 ? -0.378 -0.116 -2.058 1.00 90.81 97 HIS A C 1
ATOM 721 O O . HIS A 1 97 ? -0.346 -1.214 -1.507 1.00 90.81 97 HIS A O 1
ATOM 727 N N . GLU A 1 98 ? 0.185 0.095 -3.245 1.00 87.12 98 GLU A N 1
ATOM 728 C CA . GLU A 1 98 ? 0.745 -0.988 -4.067 1.00 87.12 98 GLU A CA 1
ATOM 729 C C . GLU A 1 98 ? 1.897 -1.737 -3.387 1.00 87.12 98 GLU A C 1
ATOM 731 O O . GLU A 1 98 ? 1.980 -2.958 -3.485 1.00 87.12 98 GLU A O 1
ATOM 736 N N . ILE A 1 99 ? 2.722 -1.037 -2.601 1.00 90.19 99 ILE A N 1
ATOM 737 C CA . ILE A 1 99 ? 3.848 -1.662 -1.892 1.00 90.19 99 ILE A CA 1
ATOM 738 C C . ILE A 1 99 ? 3.400 -2.666 -0.822 1.00 90.19 99 ILE A C 1
ATOM 740 O O . ILE A 1 99 ? 4.184 -3.532 -0.451 1.00 90.19 99 ILE A O 1
ATOM 744 N N . LEU A 1 100 ? 2.136 -2.641 -0.367 1.00 91.44 100 LEU A N 1
ATOM 745 C CA . LEU A 1 100 ? 1.603 -3.681 0.525 1.00 91.44 100 LEU A CA 1
ATOM 746 C C . LEU A 1 100 ? 1.643 -5.071 -0.122 1.00 91.44 100 LEU A C 1
ATOM 748 O O . LEU A 1 100 ? 1.723 -6.060 0.608 1.00 91.44 100 LEU A O 1
ATOM 752 N N . ALA A 1 101 ? 1.645 -5.155 -1.458 1.00 89.12 101 ALA A N 1
ATOM 753 C CA . ALA A 1 101 ? 1.794 -6.412 -2.191 1.00 89.12 101 ALA A CA 1
ATOM 754 C C . ALA A 1 101 ? 3.166 -7.076 -1.976 1.00 89.12 101 ALA A C 1
ATOM 756 O O . ALA A 1 101 ? 3.289 -8.279 -2.177 1.00 89.12 101 ALA A O 1
ATOM 757 N N . LEU A 1 102 ? 4.174 -6.322 -1.523 1.00 89.94 102 LEU A N 1
ATOM 758 C CA . LEU A 1 102 ? 5.516 -6.825 -1.212 1.00 89.94 102 LEU A CA 1
ATOM 759 C C . LEU A 1 102 ? 5.618 -7.411 0.209 1.00 89.94 102 LEU A C 1
ATOM 761 O O . LEU A 1 102 ? 6.678 -7.871 0.628 1.00 89.94 102 LEU A O 1
ATOM 765 N N . SER A 1 103 ? 4.532 -7.391 0.988 1.00 91.44 103 SER A N 1
ATOM 766 C CA . SER A 1 103 ? 4.551 -7.816 2.390 1.00 91.44 103 SER A CA 1
ATOM 767 C C . SER A 1 103 ? 4.957 -9.284 2.553 1.00 91.44 103 SER A C 1
ATOM 769 O O . SER A 1 103 ? 4.357 -10.186 1.974 1.00 91.44 103 SER A O 1
ATOM 771 N N . ARG A 1 104 ? 5.945 -9.522 3.420 1.00 91.25 104 ARG A N 1
ATOM 772 C CA . ARG A 1 104 ? 6.382 -10.849 3.867 1.00 91.25 104 ARG A CA 1
ATOM 773 C C . ARG A 1 104 ? 5.559 -11.321 5.075 1.00 91.25 104 ARG A C 1
ATOM 775 O O . ARG A 1 104 ? 4.871 -10.493 5.680 1.00 91.25 104 ARG A O 1
ATOM 782 N N . PRO A 1 105 ? 5.637 -12.607 5.474 1.00 94.38 105 PRO A N 1
ATOM 783 C CA . PRO A 1 105 ? 4.851 -13.141 6.589 1.00 94.38 105 PRO A CA 1
ATOM 784 C C . PRO A 1 105 ? 4.913 -12.294 7.870 1.00 94.38 105 PRO A C 1
ATOM 786 O O . PRO A 1 105 ? 3.868 -11.976 8.429 1.00 94.38 105 PRO A O 1
ATOM 789 N N . GLN A 1 106 ? 6.095 -11.807 8.263 1.00 94.75 106 GLN A N 1
ATOM 790 C CA . GLN A 1 106 ? 6.240 -10.962 9.454 1.00 94.75 106 GLN A CA 1
ATOM 791 C C . GLN A 1 106 ? 5.509 -9.609 9.345 1.00 94.75 106 GLN A C 1
ATOM 793 O O . GLN A 1 106 ? 5.001 -9.084 10.337 1.00 94.75 106 GLN A O 1
ATOM 798 N N . HIS A 1 107 ? 5.406 -9.040 8.138 1.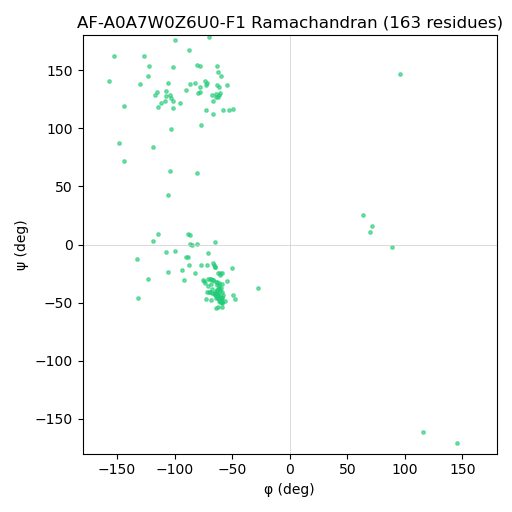00 94.56 107 HIS A N 1
ATOM 799 C CA . HIS A 1 107 ? 4.649 -7.806 7.908 1.00 94.56 107 HIS A CA 1
ATOM 800 C C . HIS A 1 107 ? 3.153 -8.080 8.043 1.00 94.56 107 HIS A C 1
ATOM 802 O O . HIS A 1 107 ? 2.440 -7.302 8.668 1.00 94.56 107 HIS A O 1
ATOM 808 N N . ILE A 1 108 ? 2.685 -9.214 7.511 1.00 92.56 108 ILE A N 1
ATOM 809 C CA . ILE A 1 108 ? 1.284 -9.639 7.608 1.00 92.56 108 ILE A CA 1
ATOM 810 C C . ILE A 1 108 ? 0.892 -9.861 9.071 1.00 92.56 108 ILE A C 1
ATOM 812 O O . ILE A 1 108 ? -0.170 -9.404 9.487 1.00 92.56 108 ILE A O 1
ATOM 816 N N . GLU A 1 109 ? 1.752 -10.498 9.866 1.00 93.00 109 GLU A N 1
ATOM 817 C CA . GLU A 1 109 ? 1.535 -10.681 11.305 1.00 93.00 109 GLU A CA 1
ATOM 818 C C . GLU A 1 109 ? 1.410 -9.340 12.035 1.00 93.00 109 GLU A C 1
ATOM 820 O O . GLU A 1 109 ? 0.451 -9.137 12.780 1.00 93.00 109 GLU A O 1
ATOM 825 N N . ARG A 1 110 ? 2.315 -8.387 11.769 1.00 94.75 110 ARG A N 1
ATOM 826 C CA . ARG A 1 110 ? 2.249 -7.033 12.344 1.00 94.75 110 ARG A CA 1
ATOM 827 C C . ARG A 1 110 ? 0.971 -6.299 11.932 1.00 94.75 110 ARG A C 1
ATOM 829 O O . ARG A 1 110 ? 0.312 -5.695 12.779 1.00 94.75 110 ARG A O 1
ATOM 836 N N . ILE A 1 111 ? 0.594 -6.380 10.655 1.00 94.31 111 ILE A N 1
ATOM 837 C CA . ILE A 1 111 ? -0.645 -5.798 10.124 1.00 94.31 111 ILE A CA 1
ATOM 838 C C . ILE A 1 111 ? -1.856 -6.393 10.852 1.00 94.31 111 ILE A C 1
ATOM 840 O O .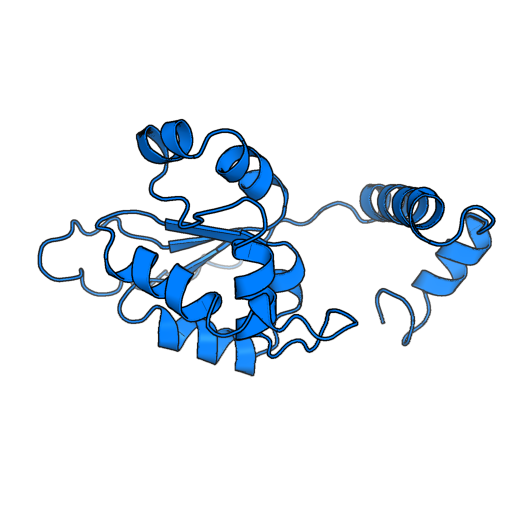 ILE A 1 111 ? -2.655 -5.649 11.421 1.00 94.31 111 ILE A O 1
ATOM 844 N N . ALA A 1 112 ? -1.975 -7.720 10.891 1.00 91.75 112 ALA A N 1
ATOM 845 C CA . ALA A 1 112 ? -3.100 -8.411 11.512 1.00 91.75 112 ALA A CA 1
ATOM 846 C C . ALA A 1 112 ? -3.194 -8.123 13.018 1.00 91.75 112 ALA A C 1
ATOM 848 O O . ALA A 1 112 ? -4.275 -7.809 13.516 1.00 91.75 112 ALA A O 1
ATOM 849 N N . ALA A 1 113 ? -2.064 -8.154 13.731 1.00 93.81 113 ALA A N 1
ATOM 850 C CA . ALA A 1 113 ? -2.006 -7.841 15.156 1.00 93.81 113 ALA A CA 1
ATOM 851 C C . ALA A 1 113 ? -2.438 -6.397 15.440 1.00 93.81 113 ALA A C 1
ATOM 853 O O . ALA A 1 113 ? -3.226 -6.157 16.351 1.00 93.81 113 ALA A O 1
ATOM 854 N N . SER A 1 114 ? -1.980 -5.437 14.631 1.00 94.38 114 SER A N 1
ATOM 855 C CA . SER A 1 114 ? -2.358 -4.032 14.800 1.00 94.38 114 SER A CA 1
ATOM 856 C C . SER A 1 114 ? -3.843 -3.779 14.529 1.00 94.38 114 SER A C 1
ATOM 858 O O . SER A 1 114 ? -4.433 -2.884 15.122 1.00 94.38 114 SER A O 1
ATOM 860 N N . LEU A 1 115 ? -4.478 -4.550 13.646 1.00 92.94 115 LEU A N 1
ATOM 861 C CA . LEU A 1 115 ? -5.886 -4.358 13.305 1.00 92.94 115 LEU A CA 1
ATOM 862 C C . LEU A 1 115 ? -6.827 -5.127 14.232 1.00 92.94 115 LEU A C 1
ATOM 864 O O . LEU A 1 115 ? -8.019 -4.850 14.217 1.00 92.94 115 LEU A O 1
ATOM 868 N N . HIS A 1 116 ? -6.324 -6.025 15.079 1.00 87.31 116 HIS A N 1
ATOM 869 C CA . HIS A 1 116 ? -7.142 -6.756 16.043 1.00 87.31 116 HIS A CA 1
ATOM 870 C C . HIS A 1 116 ? -7.978 -5.804 16.937 1.00 87.31 116 HIS A C 1
ATOM 872 O O . HIS A 1 116 ? -7.447 -4.795 17.414 1.00 87.31 116 HIS A O 1
ATOM 878 N N . PRO A 1 117 ? -9.270 -6.105 17.207 1.00 85.44 117 PRO A N 1
ATOM 879 C CA . PRO A 1 117 ? -10.027 -7.311 16.823 1.00 85.44 117 PRO A CA 1
ATOM 880 C C . PRO A 1 117 ? -10.691 -7.254 15.437 1.00 85.44 117 PRO A C 1
ATOM 882 O O . PRO A 1 117 ? -11.498 -8.121 15.110 1.00 85.44 117 PRO A O 1
ATOM 885 N N . VAL A 1 118 ?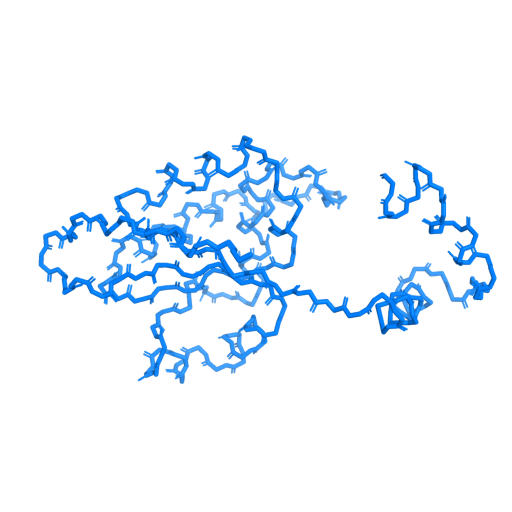 -10.407 -6.231 14.630 1.00 85.75 118 VAL A N 1
ATOM 886 C CA . VAL A 1 118 ? -11.116 -5.980 13.372 1.00 85.75 118 VAL A CA 1
ATOM 887 C C . VAL A 1 118 ? -10.814 -7.079 12.336 1.00 85.75 118 VAL A C 1
ATOM 889 O O . VAL A 1 118 ? -9.641 -7.351 12.068 1.00 85.75 118 VAL A O 1
ATOM 892 N N . PRO A 1 119 ? -11.834 -7.701 11.706 1.00 83.38 119 PRO A N 1
ATOM 893 C CA . PRO A 1 119 ? -11.632 -8.643 10.607 1.00 83.38 119 PRO A CA 1
ATOM 894 C C . PRO A 1 119 ? -10.925 -7.995 9.413 1.00 83.38 119 PRO A C 1
ATOM 896 O O . PRO A 1 119 ? -11.359 -6.958 8.903 1.00 83.38 119 PRO A O 1
ATOM 899 N N . VAL A 1 120 ? -9.877 -8.652 8.914 1.00 86.50 120 VAL A N 1
ATOM 900 C CA . VAL A 1 120 ? -9.106 -8.195 7.751 1.00 86.50 120 VAL A CA 1
ATOM 901 C C . VAL A 1 120 ? -9.410 -9.070 6.539 1.00 86.50 120 VAL A C 1
ATOM 903 O O . VAL A 1 120 ? -9.278 -10.291 6.588 1.00 86.50 120 VAL A O 1
ATOM 906 N N . HIS A 1 121 ? -9.774 -8.434 5.428 1.00 86.69 121 HIS A N 1
ATOM 907 C CA . HIS A 1 121 ? -9.947 -9.051 4.120 1.00 86.69 121 HIS A CA 1
ATOM 908 C C . HIS A 1 121 ? -8.920 -8.484 3.142 1.00 86.69 121 HIS A C 1
ATOM 910 O O . HIS A 1 121 ? -8.770 -7.269 3.006 1.00 86.69 121 HIS A O 1
ATOM 916 N N . VAL A 1 122 ? -8.238 -9.369 2.421 1.00 84.81 122 VAL A N 1
ATOM 917 C CA . VAL A 1 122 ? -7.243 -8.985 1.417 1.00 84.81 122 VAL A CA 1
ATOM 918 C C . VAL A 1 122 ? -7.866 -9.091 0.030 1.00 84.81 122 VAL A C 1
ATOM 920 O O . VAL A 1 122 ? -8.344 -10.155 -0.361 1.00 84.81 122 VAL A O 1
ATOM 923 N N . ILE A 1 123 ? -7.850 -7.989 -0.716 1.00 84.75 123 ILE A N 1
ATOM 924 C CA . ILE A 1 123 ? -8.187 -7.948 -2.136 1.00 84.75 123 ILE A CA 1
ATOM 925 C C . ILE A 1 123 ? -6.885 -7.889 -2.923 1.00 84.75 123 ILE A C 1
ATOM 927 O O . ILE A 1 123 ? -6.130 -6.920 -2.851 1.00 84.75 123 ILE A O 1
ATOM 931 N N . VAL A 1 124 ? -6.658 -8.918 -3.732 1.00 81.69 124 VAL A N 1
ATOM 932 C CA . VAL A 1 124 ? -5.547 -8.966 -4.679 1.00 81.69 124 VAL A CA 1
ATOM 933 C C . VAL A 1 124 ? -6.092 -8.705 -6.074 1.00 81.69 124 VAL A C 1
ATOM 935 O O . VAL A 1 124 ? -7.045 -9.351 -6.507 1.00 81.69 124 VAL A O 1
ATOM 938 N N . MET A 1 125 ? -5.474 -7.764 -6.782 1.00 80.12 125 MET A N 1
ATOM 939 C CA . MET A 1 125 ? -5.764 -7.503 -8.187 1.00 80.12 125 MET A CA 1
ATOM 940 C C . MET A 1 125 ? -4.557 -7.912 -9.020 1.00 80.12 125 MET A C 1
ATOM 942 O O . MET A 1 125 ? -3.454 -7.418 -8.801 1.00 80.12 125 MET A O 1
ATOM 946 N N . GLY A 1 126 ? -4.779 -8.825 -9.961 1.00 81.88 126 GLY A N 1
ATOM 947 C CA . GLY A 1 126 ? -3.792 -9.219 -10.960 1.00 81.88 126 GLY A CA 1
ATOM 948 C C . GLY A 1 126 ? -4.072 -8.544 -12.299 1.00 81.88 126 GLY A C 1
ATOM 949 O O . GLY A 1 126 ? -5.217 -8.228 -12.619 1.00 81.88 126 GLY A O 1
ATOM 950 N N . ARG A 1 127 ? -3.022 -8.351 -13.097 1.00 79.94 127 ARG A N 1
ATOM 951 C CA . ARG A 1 127 ? -3.108 -7.928 -14.500 1.00 79.94 127 ARG A CA 1
ATOM 952 C C . ARG A 1 127 ? -2.424 -8.969 -15.382 1.00 79.94 127 ARG A C 1
ATOM 954 O O . ARG A 1 127 ? -1.529 -9.674 -14.919 1.00 79.94 127 ARG A O 1
ATOM 961 N N . CYS A 1 128 ? -2.844 -9.067 -16.643 1.00 87.75 128 CYS A N 1
ATOM 962 C CA . CYS A 1 128 ? -2.169 -9.921 -17.616 1.00 87.75 128 CYS A CA 1
ATOM 963 C C . CYS A 1 128 ? -0.722 -9.448 -17.800 1.00 87.75 128 CYS A C 1
ATOM 965 O O . CYS A 1 128 ? -0.481 -8.251 -17.960 1.00 87.75 128 CYS A O 1
ATOM 967 N N . LEU A 1 129 ? 0.237 -10.378 -17.817 1.00 84.38 129 LEU A N 1
ATOM 968 C CA . LEU A 1 129 ? 1.652 -10.037 -17.977 1.00 84.38 129 LEU A CA 1
ATOM 969 C C . LEU A 1 129 ? 1.918 -9.290 -19.295 1.00 84.38 129 LEU A C 1
ATOM 971 O O . LEU A 1 129 ? 2.723 -8.362 -19.319 1.00 84.38 129 LEU A O 1
ATOM 975 N N . ALA A 1 130 ? 1.175 -9.628 -20.355 1.00 87.88 130 ALA A N 1
ATOM 976 C CA . ALA A 1 130 ? 1.244 -8.938 -21.642 1.00 87.88 130 ALA A CA 1
ATOM 977 C C . ALA A 1 130 ? 0.879 -7.443 -21.551 1.00 87.88 130 ALA A C 1
ATOM 979 O O . ALA A 1 130 ? 1.383 -6.655 -22.344 1.00 87.88 130 ALA A O 1
ATOM 980 N N . ASP A 1 131 ? 0.065 -7.046 -20.567 1.00 86.38 131 ASP A N 1
ATOM 981 C CA . ASP A 1 131 ? -0.286 -5.642 -20.316 1.00 86.38 131 ASP A CA 1
ATOM 982 C C . ASP A 1 131 ? 0.661 -4.978 -19.308 1.00 86.38 131 ASP A C 1
ATOM 984 O O . ASP A 1 131 ? 0.877 -3.765 -19.347 1.00 86.38 131 ASP A O 1
ATOM 988 N N . VAL A 1 132 ? 1.204 -5.760 -18.370 1.00 87.81 132 VAL A N 1
ATOM 989 C CA . VAL A 1 132 ? 2.108 -5.265 -17.324 1.00 87.81 132 VAL A CA 1
ATOM 990 C C . VAL A 1 132 ? 3.469 -4.917 -17.911 1.00 87.81 132 VAL A C 1
ATOM 992 O O . VAL A 1 132 ? 3.958 -3.824 -17.650 1.00 87.81 132 VAL A O 1
ATOM 995 N N . LEU A 1 133 ? 4.060 -5.782 -18.742 1.00 90.31 133 LEU A N 1
ATOM 996 C CA . LEU A 1 133 ? 5.418 -5.567 -19.254 1.00 90.31 133 LEU A CA 1
ATOM 997 C C . LEU A 1 133 ? 5.561 -4.252 -20.045 1.00 90.31 133 LEU A C 1
ATOM 999 O O . LEU A 1 133 ? 6.454 -3.472 -19.705 1.00 90.31 133 LEU A O 1
ATOM 1003 N N . PRO A 1 134 ? 4.689 -3.923 -21.024 1.00 91.56 134 PRO A N 1
ATOM 1004 C CA . PRO A 1 134 ? 4.771 -2.642 -21.726 1.00 91.56 134 PRO A CA 1
ATOM 1005 C C . PRO A 1 134 ? 4.543 -1.448 -20.795 1.00 91.56 134 PRO A C 1
ATOM 1007 O O . PRO A 1 134 ? 5.242 -0.444 -20.904 1.00 91.56 134 PRO A O 1
ATOM 1010 N N . SER A 1 135 ? 3.605 -1.565 -19.848 1.00 89.94 135 SER A N 1
ATOM 1011 C CA . SER A 1 135 ? 3.305 -0.510 -18.873 1.00 89.94 135 SER A CA 1
ATOM 1012 C C . SER A 1 135 ? 4.502 -0.224 -17.963 1.00 89.94 135 SER A C 1
ATOM 1014 O O . SER A 1 135 ? 4.829 0.935 -17.722 1.00 89.94 135 SER A O 1
ATOM 1016 N N . THR A 1 136 ? 5.175 -1.263 -17.469 1.00 88.94 136 THR A N 1
ATOM 1017 C CA . THR A 1 136 ? 6.350 -1.123 -16.605 1.00 88.94 136 THR A CA 1
ATOM 1018 C C . THR A 1 136 ? 7.562 -0.603 -17.377 1.00 88.94 136 THR A C 1
ATOM 1020 O O . THR A 1 136 ? 8.317 0.209 -16.845 1.00 88.94 136 THR A O 1
ATOM 1023 N N . TYR A 1 137 ? 7.732 -1.004 -18.641 1.00 90.81 137 TYR A N 1
ATOM 1024 C CA . TYR A 1 137 ? 8.757 -0.432 -19.516 1.00 90.81 137 TYR A CA 1
ATOM 1025 C C . TYR A 1 137 ? 8.558 1.070 -19.716 1.00 90.81 137 TYR A C 1
ATOM 1027 O O . TYR A 1 137 ? 9.487 1.845 -19.505 1.00 90.81 137 TYR A O 1
ATOM 1035 N N . GLN A 1 138 ? 7.337 1.488 -20.058 1.00 93.88 138 GLN A N 1
ATOM 1036 C CA . GLN A 1 138 ? 7.009 2.903 -20.232 1.00 93.88 138 GLN A CA 1
ATOM 1037 C C . GLN A 1 138 ? 7.277 3.706 -18.955 1.00 93.88 138 GLN A C 1
ATOM 1039 O O . GLN A 1 138 ? 7.834 4.802 -19.023 1.00 93.88 138 GLN A O 1
ATOM 1044 N N . GLU A 1 139 ? 6.943 3.149 -17.788 1.00 89.06 139 GLU A N 1
ATOM 1045 C CA . GLU A 1 139 ? 7.228 3.789 -16.504 1.00 89.06 139 GLU A CA 1
ATOM 1046 C C . GLU A 1 139 ? 8.734 3.938 -16.255 1.00 89.06 139 GLU A C 1
ATOM 1048 O O . GLU A 1 139 ? 9.185 5.003 -15.828 1.00 89.06 139 GLU A O 1
ATOM 1053 N N . LYS A 1 140 ? 9.527 2.909 -16.582 1.00 87.62 140 LYS A N 1
ATOM 1054 C CA . LYS A 1 140 ? 10.990 2.942 -16.453 1.00 87.62 140 LYS A CA 1
ATOM 1055 C C . LYS A 1 140 ? 11.613 4.013 -17.349 1.00 87.62 140 LYS A C 1
ATOM 1057 O O . LYS A 1 140 ? 12.427 4.793 -16.854 1.00 87.62 140 LYS A O 1
ATOM 1062 N N . VAL A 1 141 ? 11.189 4.088 -18.611 1.00 92.81 141 VAL A N 1
ATOM 1063 C CA . VAL A 1 141 ? 11.634 5.118 -19.566 1.00 92.81 141 VAL A CA 1
ATOM 1064 C C . VAL A 1 141 ? 11.300 6.516 -19.047 1.00 92.81 141 VAL A C 1
ATOM 1066 O O . VAL A 1 141 ? 12.150 7.400 -19.039 1.00 92.81 141 VAL A O 1
ATOM 1069 N N . LYS A 1 142 ? 10.076 6.713 -18.545 1.00 90.06 142 LYS A N 1
ATOM 1070 C CA . LYS A 1 142 ? 9.615 8.007 -18.025 1.00 90.06 142 LYS A CA 1
ATOM 1071 C C . LYS A 1 142 ? 10.376 8.460 -16.774 1.00 90.06 142 LYS A C 1
ATOM 1073 O O . LYS A 1 142 ? 10.637 9.650 -16.630 1.00 90.06 142 LYS A O 1
ATOM 1078 N N . GLN A 1 143 ? 10.643 7.555 -15.831 1.00 83.56 143 GLN A N 1
ATOM 1079 C CA . GLN A 1 143 ? 11.086 7.936 -14.482 1.00 83.56 143 GLN A CA 1
ATOM 1080 C C . GLN A 1 143 ? 12.563 7.705 -14.187 1.00 83.56 143 GLN A C 1
ATOM 1082 O O . GLN A 1 143 ? 13.074 8.304 -13.242 1.00 83.56 143 GLN A O 1
ATOM 1087 N N . ARG A 1 144 ? 13.230 6.789 -14.894 1.00 82.25 144 ARG A N 1
ATOM 1088 C CA . ARG A 1 144 ? 14.542 6.286 -14.462 1.00 82.25 144 ARG A CA 1
ATOM 1089 C C . ARG A 1 144 ? 15.585 6.270 -15.562 1.00 82.25 144 ARG A C 1
ATOM 1091 O O . ARG A 1 144 ? 16.714 6.665 -15.304 1.00 82.25 144 ARG A O 1
ATOM 1098 N N . ASP A 1 145 ? 15.224 5.774 -16.737 1.00 87.25 145 ASP A N 1
ATOM 1099 C CA . ASP A 1 145 ? 16.192 5.466 -17.787 1.00 87.25 145 ASP A CA 1
ATOM 1100 C C . ASP A 1 145 ? 15.558 5.676 -19.169 1.00 87.25 145 ASP A C 1
ATOM 1102 O O . ASP A 1 145 ? 14.968 4.741 -19.711 1.00 87.25 145 ASP A O 1
ATOM 1106 N N . PRO A 1 146 ? 15.610 6.901 -19.722 1.00 90.50 146 PRO A N 1
ATOM 1107 C CA . PRO A 1 146 ? 14.945 7.225 -20.982 1.00 90.50 146 PRO A CA 1
ATOM 1108 C C . PRO A 1 146 ? 15.538 6.495 -22.196 1.00 90.50 146 PRO A C 1
ATOM 1110 O O . PRO A 1 146 ? 14.878 6.427 -23.232 1.00 90.50 146 PRO A O 1
ATOM 1113 N N . ASP A 1 147 ? 16.744 5.938 -22.065 1.00 95.00 147 ASP A N 1
ATOM 1114 C CA . ASP A 1 147 ? 17.490 5.320 -23.160 1.00 95.00 147 ASP A CA 1
ATOM 1115 C C . ASP A 1 147 ? 17.379 3.784 -23.168 1.00 95.00 147 ASP A C 1
ATOM 1117 O O . ASP A 1 147 ? 17.852 3.138 -24.108 1.00 95.00 147 ASP A O 1
ATOM 1121 N N . VAL A 1 148 ? 16.739 3.170 -22.158 1.00 93.50 148 VAL A N 1
ATOM 1122 C CA . VAL A 1 148 ? 16.569 1.710 -22.116 1.00 93.50 148 VAL A CA 1
ATOM 1123 C C . VAL A 1 148 ? 15.732 1.223 -23.297 1.00 93.50 148 VAL A C 1
ATOM 1125 O O . VAL A 1 148 ? 14.610 1.676 -23.522 1.00 93.50 148 VAL A O 1
ATOM 1128 N N . SER A 1 149 ? 16.259 0.248 -24.039 1.00 94.50 149 SER A N 1
ATOM 1129 C CA . SER A 1 149 ? 15.533 -0.380 -25.139 1.00 94.50 149 SER A CA 1
ATOM 1130 C C . SER A 1 149 ? 14.555 -1.447 -24.632 1.00 94.50 149 SER A C 1
ATOM 1132 O O . SER A 1 149 ? 14.745 -2.056 -23.575 1.00 94.50 149 SER A O 1
ATOM 1134 N N . TRP A 1 150 ? 13.498 -1.717 -25.400 1.00 93.12 150 TRP A N 1
ATOM 1135 C CA . TRP A 1 150 ? 12.546 -2.784 -25.077 1.00 93.12 150 TRP A CA 1
ATOM 1136 C C . TRP A 1 150 ? 13.202 -4.179 -24.971 1.00 93.12 150 TRP A C 1
ATOM 1138 O O . TRP A 1 150 ? 12.931 -4.872 -23.987 1.00 93.12 150 TRP A O 1
ATOM 1148 N N . PRO A 1 151 ? 14.089 -4.606 -25.898 1.00 94.00 151 PRO A N 1
ATOM 1149 C CA . PRO A 1 151 ? 14.825 -5.863 -25.746 1.00 94.00 151 PRO A CA 1
ATOM 1150 C C . PRO A 1 151 ? 15.666 -5.937 -24.465 1.00 94.00 151 PRO A C 1
ATOM 1152 O O . PRO A 1 151 ? 15.620 -6.957 -23.780 1.00 94.00 151 PRO A O 1
ATOM 1155 N N . ASP A 1 152 ? 16.380 -4.865 -24.105 1.00 91.25 152 ASP A N 1
ATOM 1156 C CA . ASP A 1 152 ? 17.207 -4.846 -22.888 1.00 91.25 152 ASP A CA 1
ATOM 1157 C C . ASP A 1 152 ? 16.346 -4.908 -21.622 1.00 91.25 152 ASP A C 1
ATOM 1159 O O . ASP A 1 152 ? 16.680 -5.597 -20.655 1.00 91.25 152 ASP A O 1
ATOM 1163 N N . PHE A 1 153 ? 15.197 -4.226 -21.633 1.00 90.38 153 PHE A N 1
ATOM 1164 C CA . PHE A 1 153 ? 14.210 -4.310 -20.563 1.00 90.38 153 PHE A CA 1
ATOM 1165 C C . PHE A 1 153 ? 13.688 -5.739 -20.370 1.00 90.38 153 PHE A C 1
ATOM 1167 O O . PHE A 1 153 ? 13.665 -6.227 -19.237 1.00 90.38 153 PHE A O 1
ATOM 1174 N N . LEU A 1 154 ? 13.296 -6.417 -21.455 1.00 90.06 154 LEU A N 1
ATOM 1175 C CA . LEU A 1 154 ? 12.811 -7.797 -21.394 1.00 90.06 154 LEU A CA 1
ATOM 1176 C C . LEU A 1 154 ? 13.900 -8.760 -20.919 1.00 90.06 154 LEU A C 1
ATOM 1178 O O . LEU A 1 154 ? 13.650 -9.551 -20.014 1.00 90.06 154 LEU A O 1
ATOM 1182 N N . GLY A 1 155 ? 15.123 -8.632 -21.444 1.00 88.31 155 GLY A N 1
ATOM 1183 C CA . GLY A 1 155 ? 16.256 -9.459 -21.022 1.00 88.31 155 GLY A CA 1
ATOM 1184 C C . GLY A 1 155 ? 16.579 -9.338 -19.528 1.00 88.31 155 GLY A C 1
ATOM 1185 O O . GLY A 1 155 ? 17.120 -10.269 -18.937 1.00 88.31 155 GLY A O 1
ATOM 1186 N N . ASN A 1 156 ? 16.214 -8.220 -18.892 1.00 81.69 156 ASN A N 1
ATOM 1187 C CA . ASN A 1 156 ? 16.366 -8.026 -17.452 1.00 81.69 156 ASN A CA 1
ATOM 1188 C C . ASN A 1 156 ? 15.170 -8.527 -16.622 1.00 81.69 156 ASN A C 1
ATOM 1190 O O . ASN A 1 156 ? 15.304 -8.686 -15.411 1.00 81.69 156 ASN A O 1
ATOM 1194 N N . CYS A 1 157 ? 14.004 -8.748 -17.234 1.00 79.38 157 CYS A N 1
ATOM 1195 C CA . CYS A 1 157 ? 12.840 -9.317 -16.549 1.00 79.38 157 CYS A CA 1
ATOM 1196 C C . CYS A 1 157 ? 12.988 -10.826 -16.323 1.00 79.38 157 CYS A C 1
ATOM 1198 O O . CYS A 1 157 ? 12.493 -11.330 -15.322 1.00 79.38 157 CYS A O 1
ATOM 1200 N N . ASP A 1 158 ? 13.704 -11.518 -17.210 1.00 70.62 158 ASP A N 1
ATOM 1201 C CA . ASP A 1 158 ? 13.929 -12.968 -17.138 1.00 70.62 158 ASP A CA 1
ATOM 1202 C C . ASP A 1 158 ? 15.043 -13.370 -16.151 1.00 70.62 158 ASP A C 1
ATOM 1204 O O . ASP A 1 158 ? 15.371 -14.550 -16.008 1.00 70.62 158 ASP A O 1
ATOM 1208 N N . ARG A 1 159 ? 15.658 -12.394 -15.472 1.00 68.62 159 ARG A N 1
ATOM 1209 C CA . ARG A 1 159 ? 16.733 -12.640 -14.513 1.00 68.62 159 ARG A CA 1
ATOM 1210 C C . ARG A 1 159 ? 16.192 -12.949 -13.111 1.00 68.62 159 ARG A C 1
ATOM 1212 O O . ARG A 1 159 ? 15.302 -12.239 -12.650 1.00 68.62 159 ARG A O 1
ATOM 1219 N N . PRO A 1 160 ? 16.771 -13.933 -12.396 1.00 54.50 160 PRO A N 1
ATOM 1220 C CA . PRO A 1 160 ? 16.383 -14.273 -11.025 1.00 54.50 160 PRO A CA 1
ATOM 1221 C C . PRO A 1 160 ? 16.790 -13.222 -9.978 1.00 54.50 160 PRO A C 1
ATOM 1223 O O . PRO A 1 160 ? 16.402 -13.343 -8.831 1.00 54.50 160 PRO A O 1
ATOM 1226 N N . ASP A 1 161 ? 17.567 -12.208 -10.350 1.00 58.88 161 ASP A N 1
ATOM 1227 C CA . ASP A 1 161 ? 17.843 -10.990 -9.575 1.00 58.88 161 ASP A CA 1
ATOM 1228 C C . ASP A 1 161 ? 17.265 -9.733 -10.255 1.00 58.88 161 ASP A C 1
ATOM 1230 O O . ASP A 1 161 ? 17.569 -8.595 -9.888 1.00 58.88 161 ASP A O 1
ATOM 1234 N N . GLY A 1 162 ? 16.461 -9.934 -11.302 1.00 54.03 162 GLY A N 1
ATOM 1235 C CA . GLY A 1 162 ? 15.779 -8.872 -12.018 1.00 54.03 162 GLY A CA 1
ATOM 1236 C C . GLY A 1 162 ? 14.670 -8.247 -11.176 1.00 54.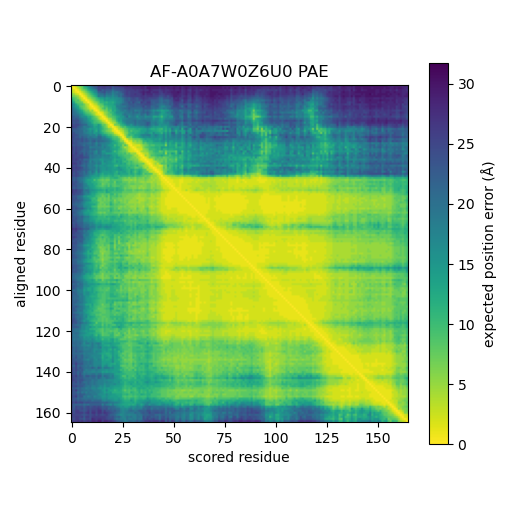03 162 GLY A C 1
ATOM 1237 O O . GLY A 1 162 ? 14.354 -8.682 -10.079 1.00 54.03 162 GLY A O 1
ATOM 1238 N N . MET A 1 163 ? 13.995 -7.244 -11.736 1.00 54.66 163 MET A N 1
ATOM 1239 C CA . MET A 1 163 ? 12.833 -6.575 -11.121 1.00 54.66 163 MET A CA 1
ATOM 1240 C C . MET A 1 163 ? 11.735 -7.533 -10.606 1.00 54.66 163 MET A C 1
ATOM 1242 O O . MET A 1 163 ? 10.914 -7.128 -9.785 1.00 54.66 163 MET A O 1
ATOM 1246 N N . TRP A 1 164 ? 11.710 -8.769 -11.106 1.00 49.78 164 TRP A N 1
ATOM 1247 C CA . TRP A 1 164 ? 10.733 -9.808 -10.782 1.00 49.78 164 TRP A CA 1
ATOM 1248 C C . TRP A 1 164 ? 11.349 -11.072 -10.151 1.00 49.78 164 TRP A C 1
ATOM 1250 O O . TRP A 1 164 ? 10.616 -12.043 -9.959 1.00 49.78 164 TRP A O 1
ATOM 1260 N N . GLY A 1 165 ? 12.664 -11.079 -9.898 1.00 33.19 165 GLY A N 1
ATOM 1261 C CA . GLY A 1 165 ? 13.441 -12.217 -9.396 1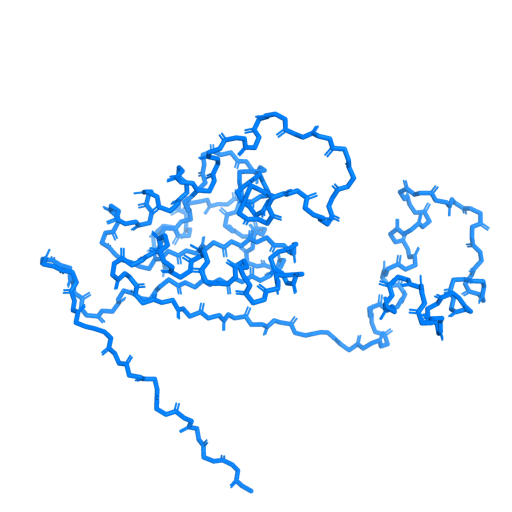.00 33.19 165 GLY A CA 1
ATOM 1262 C C . GLY A 1 165 ? 13.659 -12.199 -7.889 1.00 33.19 165 GLY A C 1
ATOM 1263 O O . GLY A 1 165 ? 13.824 -11.090 -7.332 1.00 33.19 165 GLY A O 1
#

Foldseek 3Di:
DDDDDDDDQFDDDPPADSAAEEEEEEDPVLVVCQVCQPVCCVPPNGAQDPHSCLLVLLLCVLQVNPPPPDDDPVSVCSVLSSLVVSLVGRHYYYRYYHSNVVDDPSSVVSNPVSNPPHHYDYDYDDDDPVVVLVVVVVVCCVPPNVPDDSVNSVVQCPDPPHPPD

Secondary structure (DSSP, 8-state):
-PPPP---PPPPPTTS-S---EEEE-THHHHHHHH-HHHHHHHT-B---SSTTHHHHHHHHHTTTTTSSS--GGGTTHHHHHHHHHHH-SS-EEEE-GGGGG--HHHHHHHHHHHTTS-EEEPP----HHHHHHHHHHHHHHHT-TT--HHHHHHHHSSTTSTT-

Radius of gyration: 18.23 Å; Cα contacts (8 Å, |Δi|>4): 190; chains: 1; bounding box: 41×42×47 Å

pLDDT: mean 77.56, std 20.16, range [25.52, 97.81]

Solvent-accessible surface area (backbone atoms only — not comparable to full-atom values): 9780 Å² total; per-residue (Å²): 138,83,79,85,78,81,80,80,81,67,78,60,61,93,93,38,73,87,75,37,52,30,39,35,39,42,63,74,59,34,56,54,38,62,76,35,43,69,62,34,43,77,75,70,25,44,50,61,56,95,50,86,61,40,40,50,28,14,45,36,42,60,51,70,47,76,89,51,89,74,89,60,78,83,18,68,62,30,32,58,57,31,40,51,46,48,75,70,47,83,48,22,30,46,53,38,35,58,73,55,76,73,58,50,73,71,32,51,51,53,52,53,62,62,40,55,82,55,46,80,41,82,49,84,80,86,76,59,64,85,62,46,54,61,53,53,49,53,48,40,33,74,74,76,40,73,81,68,47,69,70,61,53,51,65,39,50,78,30,74,82,23,97,76,68

Sequence (165 aa):
MARPGLVKQAPPLDGCPNDSPVLVSSTCVHLVGQSCPRDYGARAGQYPAAHDNEHFLAAYDVQGGEFVHGELPEAAGAWERVAGRVRKHCGRSLISHEILALSRPQHIERIAASLHPVPVHVIVMGRCLADVLPSTYQEKVKQRDPDVSWPDFLGNCDRPDGMWG